Protein AF-F3LCQ6-F1 (afdb_monomer_lite)

Structure (mmCIF, N/CA/C/O backbone):
data_AF-F3LCQ6-F1
#
_entry.id   AF-F3LCQ6-F1
#
loop_
_atom_site.group_PDB
_atom_site.id
_atom_site.type_symbol
_atom_site.label_atom_id
_atom_site.label_alt_id
_atom_site.label_comp_id
_atom_site.label_asym_id
_atom_site.label_entity_id
_atom_site.label_seq_id
_atom_site.pdbx_PDB_ins_code
_atom_site.Cartn_x
_atom_site.Cartn_y
_atom_site.Cartn_z
_atom_site.occupancy
_atom_site.B_iso_or_equiv
_atom_site.auth_seq_id
_atom_site.auth_comp_id
_atom_site.auth_asym_id
_atom_site.auth_atom_id
_atom_site.pdbx_PDB_model_num
ATOM 1 N N . MET A 1 1 ? 3.588 -10.828 -12.138 1.00 71.19 1 MET A N 1
ATOM 2 C CA . MET A 1 1 ? 3.521 -10.124 -10.837 1.00 71.19 1 MET A CA 1
ATOM 3 C C . MET A 1 1 ? 2.702 -8.836 -10.919 1.00 71.19 1 MET A C 1
ATOM 5 O O . MET A 1 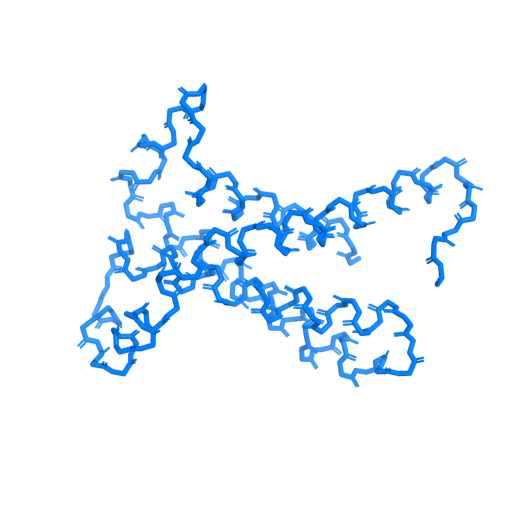1 ? 1.696 -8.757 -10.231 1.00 71.19 1 MET A O 1
ATOM 9 N N . GLY A 1 2 ? 3.062 -7.873 -11.780 1.00 78.75 2 GLY A N 1
ATOM 10 C CA . GLY A 1 2 ? 2.432 -6.541 -11.809 1.00 78.75 2 GLY A CA 1
ATOM 11 C C . GLY A 1 2 ? 0.904 -6.514 -11.954 1.00 78.75 2 GLY A C 1
ATOM 12 O O . GLY A 1 2 ? 0.264 -5.731 -11.264 1.00 78.75 2 GLY A O 1
ATOM 13 N N . ILE A 1 3 ? 0.308 -7.400 -12.766 1.00 84.75 3 ILE A N 1
ATOM 14 C CA . ILE A 1 3 ? -1.159 -7.472 -12.944 1.00 84.75 3 ILE A CA 1
ATOM 15 C C . ILE A 1 3 ? -1.863 -7.772 -11.618 1.00 84.75 3 ILE A C 1
ATOM 17 O O . ILE A 1 3 ? -2.793 -7.070 -11.243 1.00 84.75 3 ILE A O 1
ATOM 21 N N . VAL A 1 4 ? -1.394 -8.787 -10.888 1.00 86.81 4 VAL A N 1
ATOM 22 C CA . VAL A 1 4 ? -1.999 -9.203 -9.613 1.00 86.81 4 VAL A CA 1
ATOM 23 C C . VAL A 1 4 ? -1.942 -8.059 -8.604 1.00 86.81 4 VAL A C 1
ATOM 25 O O . VAL A 1 4 ? -2.955 -7.719 -8.003 1.00 86.81 4 VAL A O 1
ATOM 28 N N . VAL A 1 5 ? -0.779 -7.416 -8.468 1.00 86.12 5 VAL A N 1
ATOM 29 C CA . VAL A 1 5 ? -0.601 -6.289 -7.542 1.00 86.12 5 VAL A CA 1
ATOM 30 C C . VAL A 1 5 ? -1.479 -5.102 -7.958 1.00 86.12 5 VAL A C 1
ATOM 32 O O . VAL A 1 5 ? -2.143 -4.515 -7.110 1.00 86.12 5 VAL A O 1
ATOM 35 N N . SER A 1 6 ? -1.562 -4.796 -9.256 1.00 87.69 6 SER A N 1
ATOM 36 C CA . SER A 1 6 ? -2.413 -3.728 -9.796 1.00 87.69 6 SER A CA 1
ATOM 37 C C . SER A 1 6 ? -3.900 -3.971 -9.508 1.00 87.69 6 SER A C 1
ATOM 39 O O . SER A 1 6 ? -4.585 -3.065 -9.039 1.00 87.69 6 SER A O 1
ATOM 41 N N . VAL A 1 7 ? -4.392 -5.203 -9.677 1.00 88.25 7 VAL A N 1
ATOM 42 C CA . VAL A 1 7 ? -5.779 -5.568 -9.336 1.00 88.25 7 VAL A CA 1
ATOM 43 C C . VAL A 1 7 ? -6.039 -5.432 -7.834 1.00 88.25 7 VAL A C 1
ATOM 45 O O . VAL A 1 7 ? -7.069 -4.891 -7.440 1.00 88.25 7 VAL A O 1
ATOM 48 N N . ILE A 1 8 ? -5.109 -5.865 -6.977 1.00 88.88 8 ILE A N 1
ATOM 49 C CA . ILE A 1 8 ? -5.262 -5.728 -5.519 1.00 88.88 8 ILE A CA 1
ATOM 50 C C . ILE A 1 8 ? -5.253 -4.246 -5.104 1.00 88.88 8 ILE A C 1
ATOM 52 O O . ILE A 1 8 ? -6.072 -3.841 -4.279 1.00 88.88 8 ILE A O 1
ATOM 56 N N . MET A 1 9 ? -4.380 -3.420 -5.695 1.00 88.62 9 MET A N 1
ATOM 57 C CA . MET A 1 9 ? -4.385 -1.968 -5.470 1.00 88.62 9 MET A CA 1
ATOM 58 C C . MET A 1 9 ? -5.717 -1.343 -5.893 1.00 88.62 9 MET A C 1
ATOM 60 O O . MET A 1 9 ? -6.276 -0.551 -5.138 1.00 88.62 9 MET A O 1
ATOM 64 N N . LEU A 1 10 ? -6.254 -1.730 -7.056 1.00 88.62 10 LEU A N 1
ATOM 65 C CA . LEU A 1 10 ? -7.554 -1.261 -7.538 1.00 88.62 10 LEU A CA 1
ATOM 66 C C . LEU A 1 10 ? -8.675 -1.607 -6.554 1.00 88.62 10 LEU A C 1
ATOM 68 O O . LEU A 1 10 ? -9.470 -0.737 -6.214 1.00 88.62 10 LEU A O 1
ATOM 72 N N . LEU A 1 11 ? -8.715 -2.847 -6.053 1.00 85.88 11 LEU A N 1
ATOM 73 C CA . LEU A 1 11 ? -9.700 -3.272 -5.054 1.00 85.88 11 LEU A CA 1
ATOM 74 C C . LEU A 1 11 ? -9.607 -2.436 -3.773 1.00 85.88 11 LEU A C 1
ATOM 76 O O . LEU A 1 11 ? -10.635 -2.011 -3.247 1.00 85.88 11 LEU A O 1
ATOM 80 N N . GLY A 1 12 ? -8.390 -2.155 -3.300 1.00 84.94 12 GLY A N 1
ATOM 81 C CA . GLY A 1 12 ? -8.167 -1.280 -2.151 1.00 84.94 12 GLY A CA 1
ATOM 82 C C . GLY A 1 12 ? -8.633 0.153 -2.386 1.00 84.94 12 GLY A C 1
ATOM 83 O O . GLY A 1 12 ? -9.333 0.710 -1.543 1.00 84.94 12 GLY A O 1
ATOM 84 N N . LEU A 1 13 ? -8.315 0.731 -3.550 1.00 85.81 13 LEU A N 1
ATOM 85 C CA . LEU A 1 13 ? -8.803 2.056 -3.941 1.00 85.81 13 LEU A CA 1
ATOM 86 C C . LEU A 1 13 ? -10.325 2.080 -3.973 1.00 85.81 13 LEU A C 1
ATOM 88 O O . LEU A 1 13 ? -10.918 2.929 -3.325 1.00 85.81 13 LEU A O 1
ATOM 92 N N . CYS A 1 14 ? -10.974 1.126 -4.639 1.00 82.88 14 CYS A N 1
ATOM 93 C CA . CYS A 1 14 ? -12.434 1.067 -4.697 1.00 82.88 14 CYS A CA 1
ATOM 94 C C . CYS A 1 14 ? -13.092 1.008 -3.309 1.00 82.88 14 CYS A C 1
ATOM 96 O O . CYS A 1 14 ? -14.208 1.498 -3.155 1.00 82.88 14 CYS A O 1
ATOM 98 N N . PHE A 1 15 ? -12.418 0.432 -2.310 1.00 78.69 15 PHE A N 1
ATOM 99 C CA . PHE A 1 15 ? -12.933 0.328 -0.945 1.00 78.69 15 PHE A CA 1
ATOM 100 C C . PHE A 1 15 ? -12.682 1.584 -0.096 1.00 78.69 15 PHE A C 1
ATOM 102 O O . PHE A 1 15 ? -13.543 1.961 0.696 1.00 78.69 15 PHE A O 1
ATOM 109 N N . LEU A 1 16 ? -11.521 2.238 -0.241 1.00 76.62 16 LEU A N 1
A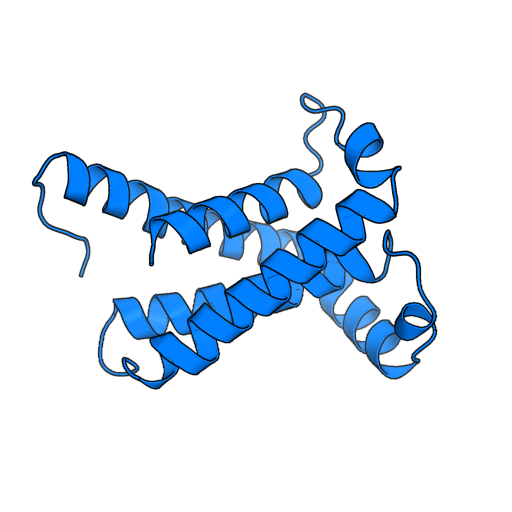TOM 110 C CA . LEU A 1 16 ? -11.197 3.468 0.500 1.00 76.62 16 LEU A CA 1
ATOM 111 C C . LEU A 1 16 ? -11.767 4.737 -0.146 1.00 76.62 16 LEU A C 1
ATOM 113 O 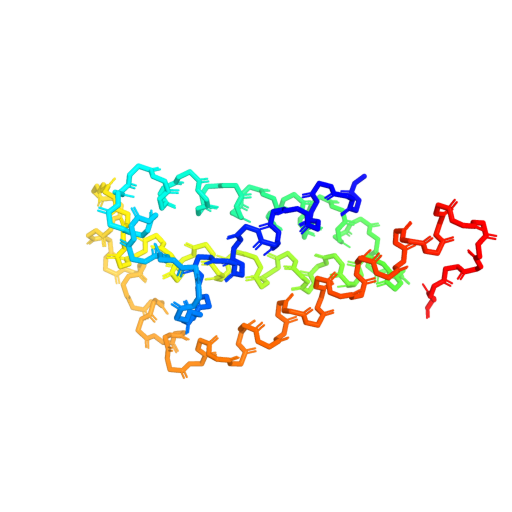O . LEU A 1 16 ? -11.937 5.746 0.538 1.00 76.62 16 LEU A O 1
ATOM 117 N N . MET A 1 17 ? -11.984 4.742 -1.461 1.00 75.56 17 MET A N 1
ATOM 118 C CA . MET A 1 17 ? -12.339 5.951 -2.193 1.00 75.56 17 MET A CA 1
ATOM 119 C C . MET A 1 17 ? -13.829 6.262 -1.971 1.00 75.56 17 MET A C 1
ATOM 121 O O . MET A 1 17 ? -14.683 5.427 -2.276 1.00 75.56 17 MET A O 1
ATOM 125 N N . PRO A 1 18 ? -14.180 7.460 -1.466 1.00 59.88 18 PRO A N 1
ATOM 126 C CA . PRO A 1 18 ? -15.564 7.858 -1.231 1.00 59.88 18 PRO A CA 1
ATOM 127 C C . PRO A 1 18 ? -16.226 8.270 -2.555 1.00 59.88 18 PRO A C 1
ATOM 129 O O . PRO A 1 18 ? -16.600 9.423 -2.748 1.00 59.88 18 PRO A O 1
ATOM 132 N N . ILE A 1 19 ? -16.314 7.348 -3.515 1.00 57.50 19 ILE A N 1
ATOM 133 C CA . ILE A 1 19 ? -16.940 7.604 -4.813 1.00 57.50 19 ILE A CA 1
ATOM 134 C C . ILE A 1 19 ? -18.459 7.459 -4.638 1.00 57.50 19 ILE A C 1
ATOM 136 O O . ILE A 1 19 ? -18.915 6.367 -4.316 1.00 57.50 19 ILE A O 1
ATOM 140 N N . PRO A 1 20 ? -19.273 8.500 -4.887 1.00 50.28 20 PRO A N 1
ATOM 141 C CA . PRO A 1 20 ? -20.732 8.402 -4.789 1.00 50.28 20 PRO A CA 1
ATOM 142 C C . PRO A 1 20 ? -21.375 7.549 -5.904 1.00 50.28 20 PRO A C 1
ATOM 144 O O . PRO A 1 20 ? -22.522 7.138 -5.764 1.00 50.28 20 PRO A O 1
ATOM 147 N N . LEU A 1 21 ? -20.658 7.276 -7.004 1.00 46.78 21 LEU A N 1
ATOM 148 C CA . LEU A 1 21 ? -21.143 6.491 -8.154 1.00 46.78 21 LEU A CA 1
ATOM 149 C C . LEU A 1 21 ? -21.122 4.972 -7.952 1.00 46.78 21 LEU A C 1
ATOM 151 O O . LEU A 1 21 ? -21.913 4.259 -8.564 1.00 46.78 21 LEU A O 1
ATOM 155 N N . ILE A 1 22 ? -20.219 4.467 -7.121 1.00 50.25 22 ILE A N 1
ATOM 156 C CA . ILE A 1 22 ? -20.200 3.062 -6.730 1.00 50.25 22 ILE A CA 1
ATOM 157 C C . ILE A 1 22 ? -20.752 3.091 -5.325 1.00 50.25 22 ILE A C 1
ATOM 159 O O . ILE A 1 22 ? -20.208 3.790 -4.480 1.00 50.25 22 ILE A O 1
ATOM 163 N N . ASN A 1 23 ? -21.850 2.392 -5.066 1.00 47.00 23 ASN A N 1
ATOM 164 C CA . ASN A 1 23 ? -22.453 2.314 -3.741 1.00 47.00 23 ASN A CA 1
ATOM 165 C C . ASN A 1 23 ? -21.521 1.500 -2.812 1.00 47.00 23 ASN A C 1
ATOM 167 O O . ASN A 1 23 ? -21.857 0.412 -2.360 1.00 47.00 23 ASN A O 1
ATOM 171 N N . ALA A 1 24 ? -20.300 1.987 -2.579 1.00 48.44 24 ALA A N 1
ATOM 172 C CA . ALA A 1 24 ? -19.226 1.347 -1.837 1.00 48.44 24 ALA A CA 1
ATOM 173 C C . ALA A 1 24 ? -19.612 1.184 -0.368 1.00 48.44 24 ALA A C 1
ATOM 175 O O . ALA A 1 24 ? -19.099 0.295 0.290 1.00 48.44 24 ALA A O 1
ATOM 176 N N . ARG A 1 25 ? -20.618 1.929 0.118 1.00 46.44 25 ARG A N 1
ATOM 177 C CA . ARG A 1 25 ? -21.315 1.645 1.383 1.00 46.44 25 ARG A CA 1
ATOM 178 C C . ARG A 1 25 ? -21.949 0.252 1.437 1.00 46.44 25 ARG A C 1
ATOM 180 O O . ARG A 1 25 ? -22.053 -0.305 2.520 1.00 46.44 25 ARG A O 1
ATOM 187 N N . LEU A 1 26 ? -22.348 -0.323 0.304 1.00 45.84 26 LEU A N 1
ATOM 188 C CA . LEU A 1 26 ? -22.944 -1.660 0.223 1.00 45.84 26 LEU A CA 1
ATOM 189 C C . LEU A 1 26 ? -21.874 -2.767 0.263 1.00 45.84 26 LEU A C 1
ATOM 191 O O . LEU A 1 26 ? -22.122 -3.830 0.821 1.00 45.84 26 LEU A O 1
ATOM 195 N N . LEU A 1 27 ? -20.665 -2.493 -0.250 1.00 50.41 27 LEU A N 1
ATOM 196 C CA . LEU A 1 27 ? -19.503 -3.389 -0.146 1.00 50.41 27 LEU A CA 1
ATOM 197 C C . LEU A 1 27 ? -18.739 -3.225 1.179 1.00 50.41 27 LEU A C 1
ATOM 199 O O . LEU A 1 27 ? -18.250 -4.212 1.715 1.00 50.41 27 LEU A O 1
ATOM 203 N N . ALA A 1 28 ? -18.658 -2.006 1.714 1.00 51.25 28 ALA A N 1
ATOM 204 C CA . ALA A 1 28 ? -18.065 -1.677 3.010 1.00 51.25 28 ALA A CA 1
ATOM 205 C C . ALA A 1 28 ? -18.993 -2.002 4.188 1.00 51.25 28 ALA A C 1
ATOM 207 O O . ALA A 1 28 ? -18.527 -2.166 5.310 1.00 51.25 28 ALA A O 1
ATOM 208 N N . GLY A 1 29 ? -20.300 -2.135 3.941 1.00 51.62 29 GLY A N 1
ATOM 209 C CA . GLY A 1 29 ? -21.281 -2.532 4.952 1.00 51.62 29 GLY A CA 1
ATOM 210 C C . GLY A 1 29 ? -21.215 -4.012 5.335 1.00 51.62 29 GLY A C 1
ATOM 211 O O . GLY A 1 29 ? -21.734 -4.387 6.384 1.00 51.62 29 GLY A O 1
ATOM 212 N N . ALA A 1 30 ? -20.570 -4.855 4.521 1.00 62.81 30 ALA A N 1
ATOM 213 C CA . ALA A 1 30 ? -20.363 -6.262 4.835 1.00 62.81 30 ALA A CA 1
ATOM 214 C C . ALA A 1 30 ? -18.960 -6.470 5.448 1.00 62.81 30 ALA A C 1
ATOM 216 O O . ALA A 1 30 ? -17.952 -6.316 4.758 1.00 62.81 30 ALA A O 1
ATOM 217 N N . PRO A 1 31 ? -18.848 -6.884 6.722 1.00 65.25 31 PRO A N 1
ATOM 218 C CA . PRO A 1 31 ? -17.544 -7.068 7.368 1.00 65.25 31 PRO A CA 1
ATOM 219 C C . PRO A 1 31 ? -16.693 -8.174 6.719 1.00 65.25 31 PRO A C 1
ATOM 221 O O . PRO A 1 31 ? -15.466 -8.178 6.815 1.00 65.25 31 PRO A O 1
ATOM 224 N N . SER A 1 32 ? -17.334 -9.110 6.010 1.00 74.94 32 SER A N 1
ATOM 225 C CA . SER A 1 32 ? -16.654 -10.203 5.312 1.00 74.94 32 SER A CA 1
ATOM 226 C C . SER A 1 32 ? -15.840 -9.719 4.104 1.00 74.94 32 SER A C 1
ATOM 228 O O . SER A 1 32 ? -14.689 -10.123 3.948 1.00 74.94 32 SER A O 1
ATOM 230 N N . SER A 1 33 ? -16.376 -8.807 3.286 1.00 77.44 33 SER A N 1
ATOM 231 C CA . SER A 1 33 ? -15.651 -8.233 2.140 1.00 77.44 33 SER A CA 1
ATOM 232 C C . SER A 1 33 ? -14.500 -7.343 2.592 1.00 77.44 33 SER A C 1
ATOM 234 O O . SER A 1 33 ? -13.417 -7.434 2.019 1.00 77.44 33 SER A O 1
ATOM 236 N N . ALA A 1 34 ? -14.696 -6.544 3.647 1.00 77.94 34 ALA A N 1
ATOM 237 C CA . ALA A 1 34 ? -13.634 -5.723 4.227 1.00 77.94 34 ALA A CA 1
ATOM 238 C C . ALA A 1 34 ? -12.440 -6.581 4.678 1.00 77.94 34 ALA A C 1
ATOM 240 O O . ALA A 1 34 ? -11.309 -6.287 4.297 1.00 77.94 34 ALA A O 1
ATOM 241 N N . ASN A 1 35 ? -12.699 -7.686 5.389 1.00 82.25 35 ASN A N 1
ATOM 242 C CA . ASN A 1 35 ? -11.672 -8.637 5.826 1.00 82.25 35 ASN A CA 1
ATOM 243 C C . ASN A 1 35 ? -10.919 -9.287 4.652 1.00 82.25 35 ASN A C 1
ATOM 245 O O . ASN A 1 35 ? -9.698 -9.446 4.708 1.00 82.25 35 ASN A O 1
ATOM 249 N N . ILE A 1 36 ? -11.632 -9.669 3.586 1.00 85.94 36 ILE A N 1
ATOM 250 C CA . ILE A 1 36 ? -11.022 -10.285 2.397 1.00 85.94 36 ILE A CA 1
ATOM 251 C C . ILE A 1 36 ? -10.127 -9.273 1.679 1.00 85.94 36 ILE A C 1
ATOM 253 O O . ILE A 1 36 ? -8.973 -9.577 1.382 1.00 85.94 36 ILE A O 1
ATOM 257 N N . VAL A 1 37 ? -10.627 -8.060 1.429 1.00 86.19 37 VAL A N 1
ATOM 258 C CA . VAL A 1 37 ? -9.873 -7.012 0.726 1.00 86.19 37 VAL A CA 1
ATOM 259 C C . VAL A 1 37 ? -8.664 -6.573 1.547 1.00 86.19 37 VAL A C 1
ATOM 261 O O . VAL A 1 37 ? -7.565 -6.485 1.000 1.00 86.19 37 VAL A O 1
ATOM 264 N N . SER A 1 38 ? -8.819 -6.370 2.859 1.00 86.56 38 SER A N 1
ATOM 265 C CA . SER A 1 38 ? -7.687 -6.052 3.733 1.00 86.56 38 SER A CA 1
ATOM 266 C C . SER A 1 38 ? -6.667 -7.188 3.774 1.00 86.56 38 SER A C 1
ATOM 268 O O . SER A 1 38 ? -5.468 -6.930 3.728 1.00 86.56 38 SER A O 1
ATOM 270 N N . GLY A 1 39 ? -7.116 -8.446 3.806 1.00 87.62 39 GLY A N 1
ATOM 271 C CA . GLY A 1 39 ? -6.236 -9.614 3.758 1.00 87.62 39 GLY A CA 1
ATOM 272 C C . GLY A 1 39 ? -5.447 -9.694 2.451 1.00 87.62 39 GLY A C 1
ATOM 273 O O . GLY A 1 39 ? -4.234 -9.890 2.479 1.00 87.62 39 GLY A O 1
ATOM 274 N N . LEU A 1 40 ? -6.105 -9.470 1.310 1.00 90.88 40 LEU A N 1
ATOM 275 C CA . LEU A 1 40 ? -5.458 -9.437 -0.005 1.00 90.88 40 LEU A CA 1
ATOM 276 C C . LEU A 1 40 ? -4.450 -8.292 -0.122 1.00 90.88 40 LEU A C 1
ATOM 278 O O . LEU A 1 40 ? -3.350 -8.509 -0.623 1.00 90.88 40 LEU A O 1
ATOM 282 N N . LEU A 1 41 ? -4.789 -7.094 0.359 1.00 90.12 41 LEU A N 1
ATOM 283 C CA . LEU A 1 41 ? -3.872 -5.951 0.387 1.00 90.12 41 LEU A CA 1
ATOM 284 C C . LEU A 1 41 ? -2.665 -6.204 1.285 1.00 90.12 41 LEU A C 1
ATOM 286 O O . LEU A 1 41 ? -1.550 -5.856 0.908 1.00 90.12 41 LEU A O 1
ATOM 290 N N . LEU A 1 42 ? -2.867 -6.825 2.447 1.00 91.12 42 LEU A N 1
ATOM 291 C CA . LEU A 1 42 ? -1.793 -7.118 3.390 1.00 91.12 42 LEU A CA 1
ATOM 292 C C . LEU A 1 42 ? -0.854 -8.185 2.822 1.00 91.12 42 LEU A C 1
ATOM 294 O O . LEU A 1 42 ? 0.351 -7.959 2.741 1.00 91.12 42 LEU A O 1
ATOM 298 N N . LEU A 1 43 ? -1.395 -9.319 2.370 1.00 90.81 43 LEU A N 1
ATOM 299 C CA . LEU A 1 43 ? -0.600 -10.394 1.771 1.00 90.81 43 LEU A CA 1
ATOM 300 C C . LEU A 1 43 ? 0.076 -9.934 0.477 1.00 90.81 43 LEU A C 1
ATOM 302 O O . LEU A 1 43 ? 1.267 -10.169 0.286 1.00 90.81 43 LEU A O 1
ATOM 306 N N . GLY A 1 44 ? -0.660 -9.229 -0.383 1.00 88.19 44 GLY A N 1
ATOM 307 C CA . GLY A 1 44 ? -0.142 -8.658 -1.621 1.00 88.19 44 GLY A CA 1
ATOM 308 C C . GLY A 1 44 ? 0.937 -7.608 -1.367 1.00 88.19 44 GLY A C 1
ATOM 309 O O . GLY A 1 44 ? 1.967 -7.633 -2.029 1.00 88.19 44 GLY A O 1
ATOM 310 N N . GLY A 1 45 ? 0.750 -6.732 -0.380 1.00 88.25 45 GLY A N 1
ATOM 311 C CA . GLY A 1 45 ? 1.711 -5.695 -0.005 1.00 88.25 45 GLY A CA 1
ATOM 312 C C . GLY A 1 45 ? 2.983 -6.253 0.634 1.00 88.25 45 GLY A C 1
ATOM 313 O O . GLY A 1 45 ? 4.083 -5.806 0.300 1.00 88.25 45 GLY A O 1
ATOM 314 N N . LEU A 1 46 ? 2.864 -7.275 1.488 1.00 89.31 46 LEU A N 1
ATOM 315 C CA . LEU A 1 46 ? 4.017 -7.989 2.046 1.00 89.31 46 LEU A CA 1
ATOM 316 C C . LEU A 1 46 ? 4.770 -8.765 0.969 1.00 89.31 46 LEU A C 1
ATOM 318 O O . LEU A 1 46 ? 5.991 -8.678 0.907 1.00 89.31 46 LEU A O 1
ATOM 322 N N . TRP A 1 47 ? 4.070 -9.468 0.079 1.00 89.00 47 TRP A N 1
ATOM 323 C CA . TRP A 1 47 ? 4.710 -10.136 -1.054 1.00 89.00 47 TRP A CA 1
ATOM 324 C C . TRP A 1 47 ? 5.423 -9.126 -1.963 1.00 89.00 47 TRP A C 1
ATOM 326 O O . TRP A 1 47 ? 6.579 -9.313 -2.338 1.00 89.00 47 TRP A O 1
ATOM 336 N N . ASN A 1 48 ? 4.773 -8.007 -2.279 1.00 87.44 48 ASN A N 1
ATOM 337 C CA . ASN A 1 48 ? 5.335 -6.999 -3.173 1.00 87.44 48 ASN A CA 1
ATOM 338 C C . ASN A 1 48 ? 6.557 -6.292 -2.565 1.00 87.44 48 ASN A C 1
ATOM 340 O O . ASN A 1 48 ? 7.552 -6.087 -3.256 1.00 87.44 48 ASN A O 1
ATOM 344 N N . SER A 1 49 ? 6.524 -5.971 -1.269 1.00 85.12 49 SER A N 1
ATOM 345 C CA . SER A 1 49 ? 7.631 -5.271 -0.604 1.00 85.12 49 SER A CA 1
ATOM 346 C C . SER A 1 49 ? 8.738 -6.206 -0.109 1.00 85.12 49 SER A C 1
ATOM 348 O O . SER A 1 49 ? 9.904 -5.995 -0.443 1.00 85.12 49 SER A O 1
ATOM 350 N N . VAL A 1 50 ? 8.391 -7.246 0.656 1.00 85.19 50 VAL A N 1
ATOM 351 C CA . VAL A 1 50 ? 9.349 -8.122 1.351 1.00 85.19 50 VAL A CA 1
ATOM 352 C C . VAL A 1 50 ? 9.953 -9.160 0.423 1.00 85.19 50 VAL A C 1
ATOM 354 O O . VAL A 1 50 ? 11.141 -9.452 0.525 1.00 85.19 50 VAL A O 1
ATOM 357 N N . TRP A 1 51 ? 9.159 -9.718 -0.490 1.00 81.38 51 TRP A N 1
ATOM 358 C CA . TRP A 1 51 ? 9.677 -10.711 -1.424 1.00 81.38 51 TRP A CA 1
ATOM 359 C C . TRP A 1 51 ? 10.311 -10.041 -2.641 1.00 81.38 51 TRP A C 1
ATOM 361 O O . TRP A 1 51 ? 11.497 -10.221 -2.893 1.00 81.38 51 TRP A O 1
ATOM 371 N N . PHE A 1 52 ? 9.556 -9.230 -3.386 1.00 81.06 52 PHE A N 1
ATOM 372 C CA . PHE A 1 52 ? 10.059 -8.679 -4.649 1.00 81.06 52 PHE A CA 1
ATOM 373 C C . PHE A 1 52 ? 10.893 -7.402 -4.486 1.00 81.06 52 PHE A C 1
ATOM 375 O O . PHE A 1 52 ? 11.977 -7.303 -5.065 1.00 81.06 52 PHE A O 1
ATOM 382 N N . GLY A 1 53 ? 10.407 -6.427 -3.710 1.00 79.88 53 GLY A N 1
ATOM 383 C CA . GLY A 1 53 ? 11.066 -5.130 -3.539 1.00 79.88 53 GLY A CA 1
ATOM 384 C C . GLY A 1 53 ? 12.450 -5.247 -2.902 1.00 79.88 53 GLY A C 1
ATOM 385 O O . GLY A 1 53 ? 13.420 -4.710 -3.429 1.00 79.88 53 GLY A O 1
ATOM 386 N N . LEU A 1 54 ? 12.558 -6.026 -1.825 1.00 82.56 54 LEU A N 1
ATOM 387 C CA . LEU A 1 54 ? 13.815 -6.298 -1.116 1.00 82.56 54 LEU A CA 1
ATOM 388 C C . LEU A 1 54 ? 14.849 -7.061 -1.961 1.00 82.56 54 LEU A C 1
ATOM 390 O O . LEU A 1 54 ? 16.046 -6.851 -1.790 1.00 82.56 54 LEU A O 1
ATOM 394 N N . GLN A 1 55 ? 14.410 -7.901 -2.902 1.00 85.00 55 GLN A N 1
ATOM 395 C CA . GLN A 1 55 ? 15.313 -8.592 -3.832 1.00 85.00 55 GLN A CA 1
ATOM 396 C C . GLN A 1 55 ? 15.810 -7.685 -4.969 1.00 85.00 55 GLN A C 1
ATOM 398 O O . GLN A 1 55 ? 16.850 -7.964 -5.557 1.00 85.00 55 GLN A O 1
ATOM 403 N N . ASN A 1 56 ? 15.098 -6.594 -5.274 1.00 83.44 56 ASN A N 1
ATOM 404 C CA . ASN A 1 56 ? 15.365 -5.728 -6.427 1.00 83.44 56 ASN A CA 1
ATOM 405 C C . ASN A 1 56 ? 15.586 -4.256 -6.034 1.00 83.44 56 ASN A C 1
ATOM 407 O O . ASN A 1 56 ? 15.242 -3.358 -6.797 1.00 83.44 56 ASN A O 1
ATOM 411 N N . ILE A 1 57 ? 16.169 -3.981 -4.862 1.00 80.19 57 ILE A N 1
ATOM 412 C CA . ILE A 1 57 ? 16.324 -2.614 -4.312 1.00 80.19 57 ILE A CA 1
ATOM 413 C C . ILE A 1 57 ? 17.089 -1.671 -5.256 1.00 80.19 57 ILE A C 1
ATOM 415 O O . ILE A 1 57 ? 16.848 -0.467 -5.261 1.00 80.19 57 ILE A O 1
ATOM 419 N N . THR A 1 58 ? 18.005 -2.199 -6.065 1.00 82.38 58 THR A N 1
ATOM 420 C CA . THR A 1 58 ? 18.797 -1.414 -7.023 1.00 82.38 58 THR A CA 1
ATOM 421 C C . THR A 1 58 ? 18.058 -1.118 -8.329 1.00 82.38 58 THR A C 1
ATOM 423 O O . THR A 1 58 ? 18.521 -0.293 -9.113 1.00 82.38 58 THR A O 1
ATOM 426 N N . ALA A 1 59 ? 16.916 -1.764 -8.572 1.00 83.56 59 ALA A N 1
ATOM 427 C CA . ALA A 1 59 ? 16.093 -1.550 -9.752 1.00 83.56 59 ALA A CA 1
ATOM 428 C C . ALA A 1 59 ? 14.926 -0.608 -9.433 1.00 83.56 59 ALA A C 1
ATOM 430 O O . ALA A 1 59 ? 14.269 -0.737 -8.397 1.00 83.56 59 ALA A O 1
ATOM 431 N N . PHE A 1 60 ? 14.595 0.278 -10.376 1.00 84.56 60 PHE A N 1
ATOM 432 C CA . PHE A 1 60 ? 13.441 1.179 -10.273 1.00 84.56 60 PHE A CA 1
ATOM 433 C C . PHE A 1 60 ? 12.150 0.438 -9.891 1.00 84.56 60 PHE A C 1
ATOM 435 O O . PHE A 1 60 ? 11.432 0.832 -8.974 1.00 84.56 60 PHE A O 1
ATOM 442 N N . TRP A 1 61 ? 11.905 -0.707 -10.529 1.00 81.19 61 TRP A N 1
ATOM 443 C CA . TRP A 1 61 ? 10.735 -1.546 -10.274 1.00 81.19 61 TRP A CA 1
ATOM 444 C C . TRP A 1 61 ? 10.730 -2.208 -8.893 1.00 81.19 61 TRP A C 1
ATOM 446 O O . TRP A 1 61 ? 9.654 -2.433 -8.340 1.00 81.19 61 TRP A O 1
ATOM 456 N N . GLY A 1 62 ? 11.897 -2.489 -8.308 1.00 82.00 62 GLY A N 1
ATOM 457 C CA . GLY A 1 62 ? 11.973 -2.998 -6.940 1.00 82.00 62 GLY A CA 1
ATOM 458 C C . GLY A 1 62 ? 11.705 -1.910 -5.906 1.00 82.00 62 GLY A C 1
ATOM 459 O O . GLY A 1 62 ? 10.940 -2.145 -4.971 1.00 82.00 62 GLY A O 1
ATOM 460 N N . LEU A 1 63 ? 12.212 -0.690 -6.118 1.00 84.44 63 LEU A N 1
ATOM 461 C CA . LEU A 1 63 ? 11.850 0.472 -5.294 1.00 84.44 63 LEU A CA 1
ATOM 462 C C . LEU A 1 63 ? 10.352 0.780 -5.393 1.00 84.44 63 LEU A C 1
ATOM 464 O O . LEU A 1 63 ? 9.688 0.950 -4.371 1.00 84.44 63 LEU A O 1
ATOM 468 N N . ALA A 1 64 ? 9.790 0.772 -6.605 1.00 85.94 64 ALA A N 1
ATOM 469 C CA . ALA A 1 64 ? 8.359 0.964 -6.819 1.00 85.94 64 ALA A CA 1
ATOM 470 C C . ALA A 1 64 ? 7.524 -0.128 -6.131 1.00 85.94 64 ALA A C 1
ATOM 472 O O . ALA A 1 64 ? 6.478 0.168 -5.553 1.00 85.94 64 ALA A O 1
ATOM 473 N N . ALA A 1 65 ? 7.971 -1.387 -6.156 1.00 85.94 65 ALA A N 1
ATOM 474 C CA . ALA A 1 65 ? 7.314 -2.493 -5.460 1.00 85.94 65 ALA A CA 1
ATOM 475 C C . ALA A 1 65 ? 7.395 -2.369 -3.931 1.00 85.94 65 ALA A C 1
ATOM 477 O O . ALA A 1 65 ? 6.413 -2.624 -3.235 1.00 85.94 65 ALA A O 1
ATOM 478 N N . LEU A 1 66 ? 8.530 -1.908 -3.404 1.00 86.50 66 LEU A N 1
ATOM 479 C CA . LEU A 1 66 ? 8.706 -1.668 -1.975 1.00 86.50 66 LEU A CA 1
ATOM 480 C C . LEU A 1 66 ? 7.786 -0.546 -1.490 1.00 86.50 66 LEU A C 1
ATOM 482 O O . LEU A 1 66 ? 7.005 -0.747 -0.561 1.00 86.50 66 LEU A O 1
ATOM 486 N N . VAL A 1 67 ? 7.810 0.597 -2.175 1.00 88.19 67 VAL A N 1
ATOM 487 C CA . VAL A 1 67 ? 6.987 1.769 -1.850 1.00 88.19 67 VAL A CA 1
ATOM 488 C C . VAL A 1 67 ? 5.495 1.444 -1.969 1.00 88.19 67 VAL A C 1
ATOM 490 O O . VAL A 1 67 ? 4.736 1.656 -1.023 1.00 88.19 67 VAL A O 1
ATOM 493 N N . SER A 1 68 ? 5.063 0.858 -3.090 1.00 89.00 68 SER A N 1
ATOM 494 C CA . SER A 1 68 ? 3.656 0.478 -3.277 1.00 89.00 68 SER A CA 1
ATOM 495 C C . SER A 1 68 ? 3.201 -0.618 -2.312 1.00 89.00 68 SER A C 1
ATOM 497 O O . SER A 1 68 ? 2.079 -0.556 -1.816 1.00 89.00 68 SER A O 1
ATOM 499 N N . GLY A 1 69 ? 4.062 -1.584 -1.976 1.00 87.62 69 GLY A N 1
ATOM 500 C CA . GLY A 1 69 ? 3.750 -2.625 -0.997 1.00 87.62 69 GLY A CA 1
ATOM 501 C C . GLY A 1 69 ? 3.518 -2.069 0.409 1.00 87.62 69 GLY A C 1
ATOM 502 O O . GLY A 1 69 ? 2.559 -2.469 1.067 1.00 87.62 69 GLY A O 1
ATOM 503 N N . VAL A 1 70 ? 4.316 -1.087 0.843 1.00 89.50 70 VAL A N 1
ATOM 504 C CA . VAL A 1 70 ? 4.092 -0.381 2.119 1.00 89.50 70 VAL A CA 1
ATOM 505 C C . VAL A 1 70 ? 2.743 0.337 2.109 1.00 89.50 70 VAL A C 1
ATOM 507 O O . VAL A 1 70 ? 1.963 0.197 3.052 1.00 89.50 70 VAL A O 1
ATOM 510 N N . PHE A 1 71 ? 2.419 1.045 1.024 1.00 89.25 71 PHE A N 1
ATOM 511 C CA . PHE A 1 71 ? 1.122 1.711 0.893 1.00 89.25 71 PHE A CA 1
ATOM 512 C C . PHE A 1 71 ? -0.053 0.723 0.908 1.00 89.25 71 PHE A C 1
ATOM 514 O O . PHE A 1 71 ? -1.073 1.006 1.532 1.00 89.25 71 PHE A O 1
ATOM 521 N N . MET A 1 72 ? 0.088 -0.453 0.289 1.00 89.00 72 MET A N 1
ATOM 522 C CA . MET A 1 72 ? -0.936 -1.505 0.332 1.00 89.00 72 MET A CA 1
ATOM 523 C C . MET A 1 72 ? -1.170 -2.029 1.753 1.00 89.00 72 MET A C 1
ATOM 525 O O . MET A 1 72 ? -2.320 -2.207 2.151 1.00 89.00 72 MET A O 1
ATOM 529 N N . VAL A 1 73 ? -0.111 -2.222 2.546 1.00 90.25 73 VAL A N 1
ATOM 530 C CA . VAL A 1 73 ? -0.237 -2.649 3.952 1.00 90.25 73 VAL A CA 1
ATOM 531 C C . VAL A 1 73 ? -0.937 -1.577 4.795 1.00 90.25 73 VAL A C 1
ATOM 533 O O . VAL A 1 73 ? -1.817 -1.895 5.595 1.00 90.25 73 VAL A O 1
ATOM 536 N N . LEU A 1 74 ? -0.611 -0.300 4.590 1.00 87.69 74 LEU A N 1
ATOM 537 C CA . LEU A 1 74 ? -1.294 0.804 5.270 1.00 87.69 74 LEU A CA 1
ATOM 538 C C . LEU A 1 74 ? -2.772 0.901 4.866 1.00 87.69 74 LEU A C 1
ATOM 540 O O . LEU A 1 74 ? -3.636 1.076 5.725 1.00 87.69 74 LEU A O 1
ATOM 544 N N . ALA A 1 75 ? -3.083 0.719 3.581 1.00 86.31 75 ALA A N 1
ATOM 545 C CA . ALA A 1 75 ? -4.459 0.673 3.094 1.00 86.31 75 ALA A CA 1
ATOM 546 C C . ALA A 1 75 ? -5.241 -0.510 3.687 1.00 86.31 75 ALA A C 1
ATOM 548 O O . ALA A 1 75 ? -6.401 -0.347 4.060 1.00 86.31 75 ALA A O 1
ATOM 549 N N . ALA A 1 76 ? -4.606 -1.675 3.856 1.00 88.00 76 ALA A N 1
ATOM 550 C CA . ALA A 1 76 ? -5.220 -2.818 4.529 1.00 88.00 76 ALA A CA 1
ATOM 551 C C . ALA A 1 76 ? -5.645 -2.476 5.964 1.00 88.00 76 ALA A C 1
ATOM 553 O O . ALA A 1 76 ? -6.763 -2.800 6.359 1.00 88.00 76 ALA A O 1
ATOM 554 N N . LEU A 1 77 ? -4.786 -1.786 6.724 1.00 85.88 77 LEU A N 1
ATOM 555 C CA . LEU A 1 77 ? -5.094 -1.344 8.089 1.00 85.88 77 LEU A CA 1
ATOM 556 C C . LEU A 1 77 ? -6.252 -0.341 8.122 1.00 85.88 77 LEU A C 1
ATOM 558 O O . LEU A 1 77 ? -7.140 -0.457 8.967 1.00 85.88 77 LEU A O 1
ATOM 562 N N . LEU A 1 78 ? -6.271 0.608 7.183 1.00 83.69 78 LEU A N 1
ATOM 563 C CA . LEU A 1 78 ? -7.340 1.601 7.055 1.00 83.69 78 LEU A CA 1
ATOM 564 C C . LEU A 1 78 ? -8.705 0.979 6.726 1.00 83.69 78 LEU A C 1
ATOM 566 O O . LEU A 1 78 ? -9.722 1.552 7.102 1.00 83.69 78 LEU A O 1
ATOM 570 N N . ILE A 1 79 ? -8.749 -0.181 6.062 1.00 83.62 79 ILE A N 1
ATOM 571 C CA . ILE A 1 79 ? -9.997 -0.926 5.814 1.00 83.62 79 ILE A CA 1
ATOM 572 C C . ILE A 1 79 ? -10.360 -1.800 7.017 1.00 83.62 79 ILE A C 1
ATOM 574 O O . ILE A 1 79 ? -11.507 -1.791 7.467 1.00 83.62 79 ILE A O 1
ATOM 578 N N . PHE A 1 80 ? -9.389 -2.554 7.537 1.00 83.38 80 PHE A N 1
ATOM 579 C CA . PHE A 1 80 ? -9.612 -3.588 8.546 1.00 83.38 80 PHE A CA 1
ATOM 580 C C . PHE A 1 80 ? -10.070 -3.018 9.890 1.00 83.38 80 PHE A C 1
ATOM 582 O O . PHE A 1 80 ? -10.981 -3.561 10.505 1.00 83.38 80 PHE A O 1
ATOM 589 N N . VAL A 1 81 ? -9.472 -1.916 10.349 1.00 81.12 81 VAL A N 1
ATOM 590 C CA . VAL A 1 81 ? -9.780 -1.351 11.674 1.00 81.12 81 VAL A CA 1
ATOM 591 C C . VAL A 1 81 ? -11.205 -0.783 11.780 1.00 81.12 81 VAL A C 1
ATOM 593 O O . VAL A 1 81 ? -11.842 -1.040 12.797 1.00 81.12 81 VAL A O 1
ATOM 596 N N . PRO A 1 82 ? -11.746 -0.034 10.800 1.00 75.00 82 PRO A N 1
ATOM 597 C CA . PRO A 1 82 ? -13.119 0.474 10.888 1.00 75.00 82 PRO A CA 1
ATOM 598 C C . PRO A 1 82 ? -14.210 -0.509 10.433 1.00 75.00 82 PRO A C 1
ATOM 600 O O . PRO A 1 82 ? -15.330 -0.401 10.925 1.00 75.00 82 PRO A O 1
ATOM 603 N N . HIS A 1 83 ? -13.926 -1.438 9.509 1.00 73.62 83 HIS A N 1
ATOM 604 C CA . HIS A 1 83 ? -14.960 -2.282 8.875 1.00 73.62 83 HIS A CA 1
ATOM 605 C C . HIS A 1 83 ? -14.761 -3.793 9.060 1.00 73.62 83 HIS A C 1
ATOM 607 O O . HIS A 1 83 ? -15.648 -4.571 8.707 1.00 73.62 83 HIS A O 1
ATOM 613 N N . GLY A 1 84 ? -13.612 -4.236 9.569 1.00 64.19 84 GLY A N 1
ATOM 614 C CA . GLY A 1 84 ? -13.350 -5.653 9.784 1.00 64.19 84 GLY A CA 1
ATOM 615 C C . GLY A 1 84 ? -14.158 -6.225 10.949 1.00 64.19 84 GLY A C 1
ATOM 616 O O . GLY A 1 84 ? -14.509 -5.519 11.890 1.00 64.19 84 GLY A O 1
ATOM 617 N N . SER A 1 85 ? -14.436 -7.529 10.908 1.00 64.81 85 SER A N 1
ATOM 618 C CA . SER A 1 85 ? -14.980 -8.260 12.062 1.00 64.81 85 SER A CA 1
ATOM 619 C C . SER A 1 85 ? -13.929 -9.199 12.644 1.00 64.81 85 SER A C 1
ATOM 621 O O . SER A 1 85 ? -13.530 -10.158 11.975 1.00 64.81 85 SER A O 1
ATOM 623 N N . GLY A 1 86 ? -13.512 -8.971 13.892 1.00 66.44 86 GLY A N 1
ATOM 624 C CA . GLY A 1 86 ? -12.666 -9.908 14.634 1.00 66.44 86 GLY A CA 1
ATOM 625 C C . GLY A 1 86 ? -12.004 -9.319 15.882 1.00 66.44 86 GLY A C 1
ATOM 626 O O . GLY A 1 86 ? -11.820 -8.113 15.996 1.00 66.44 86 GLY A O 1
ATOM 627 N N . ARG A 1 87 ? -11.561 -10.197 16.795 1.00 64.88 87 ARG A N 1
ATOM 628 C CA . ARG A 1 87 ? -10.831 -9.827 18.030 1.00 64.88 87 ARG A CA 1
ATOM 629 C C . ARG A 1 87 ? -9.530 -9.056 17.791 1.00 64.88 87 ARG A C 1
ATOM 631 O O . ARG A 1 87 ? -9.059 -8.363 18.682 1.00 64.88 87 ARG A O 1
ATOM 638 N N . LEU A 1 88 ? -8.949 -9.164 16.595 1.00 66.75 88 LEU A N 1
ATOM 639 C CA . LEU A 1 88 ? -7.743 -8.419 16.224 1.00 66.75 88 LEU A CA 1
ATOM 640 C C . LEU A 1 88 ? -7.982 -6.898 16.164 1.00 66.75 88 LEU A C 1
ATOM 642 O O . LEU A 1 88 ? -7.024 -6.141 16.268 1.00 66.75 88 LEU A O 1
ATOM 646 N N . GLN A 1 8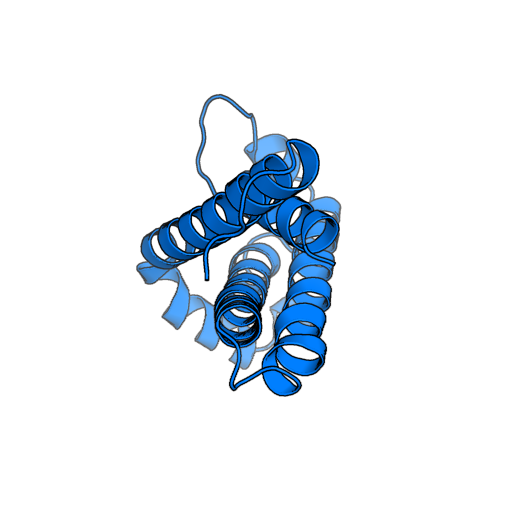9 ? -9.235 -6.444 16.048 1.00 64.19 89 GLN A N 1
ATOM 647 C CA . GLN A 1 89 ? -9.588 -5.022 16.080 1.00 64.19 89 GLN A CA 1
ATOM 648 C C . GLN A 1 89 ? -9.403 -4.399 17.476 1.00 64.19 89 GLN A C 1
ATOM 650 O O . GLN A 1 89 ? -9.048 -3.229 17.578 1.00 64.19 89 GLN A O 1
ATOM 655 N N . GLU A 1 90 ? -9.584 -5.179 18.548 1.00 67.75 90 GLU A N 1
ATOM 656 C CA . GLU A 1 90 ? -9.489 -4.709 19.943 1.00 67.75 90 GLU A CA 1
ATOM 657 C C . GLU A 1 90 ? -8.038 -4.521 20.420 1.00 67.75 90 GLU A C 1
ATOM 659 O O . GLU A 1 90 ? -7.776 -4.107 21.552 1.00 67.75 90 GLU A O 1
ATOM 664 N N . VAL A 1 91 ? -7.059 -4.827 19.567 1.00 79.62 91 VAL A N 1
ATOM 665 C CA . VAL A 1 91 ? -5.650 -4.683 19.913 1.00 79.62 91 VAL A CA 1
ATOM 666 C C . VAL A 1 91 ? -5.293 -3.196 19.954 1.00 79.62 91 VAL A C 1
ATOM 668 O O . VAL A 1 91 ? -5.223 -2.515 18.931 1.00 79.62 91 VAL A O 1
ATOM 671 N N . ILE A 1 92 ? -4.974 -2.711 21.155 1.00 79.56 92 ILE A N 1
ATOM 672 C CA . ILE A 1 92 ? -4.669 -1.299 21.452 1.00 79.56 92 ILE A CA 1
ATOM 673 C C . ILE A 1 92 ? -3.598 -0.720 20.511 1.00 79.56 92 ILE A C 1
ATOM 675 O O . ILE A 1 92 ? -3.662 0.448 20.124 1.00 79.56 92 ILE A O 1
ATOM 679 N N . TRP A 1 93 ? -2.602 -1.527 20.132 1.00 81.69 93 TRP A N 1
ATOM 680 C CA . TRP A 1 93 ? -1.533 -1.089 19.233 1.00 81.69 93 TRP A CA 1
ATOM 681 C C . TRP A 1 93 ? -2.032 -0.823 17.805 1.00 81.69 93 TRP A C 1
ATOM 683 O O . TRP A 1 93 ? -1.692 0.212 17.236 1.00 81.69 93 TRP A O 1
ATOM 693 N N . LEU A 1 94 ? -2.895 -1.690 17.261 1.00 80.56 94 LEU A N 1
ATOM 694 C CA . LEU A 1 94 ? -3.500 -1.503 15.936 1.00 80.56 94 LEU A CA 1
ATOM 695 C C . LEU A 1 94 ? -4.358 -0.240 15.898 1.00 80.56 94 LEU A C 1
ATOM 697 O O . LEU A 1 94 ? -4.274 0.540 14.949 1.00 80.56 94 LEU A O 1
ATOM 701 N N . GLN A 1 95 ? -5.122 0.000 16.964 1.00 80.06 95 GLN A N 1
ATOM 702 C CA . GLN A 1 95 ? -5.970 1.179 17.057 1.00 80.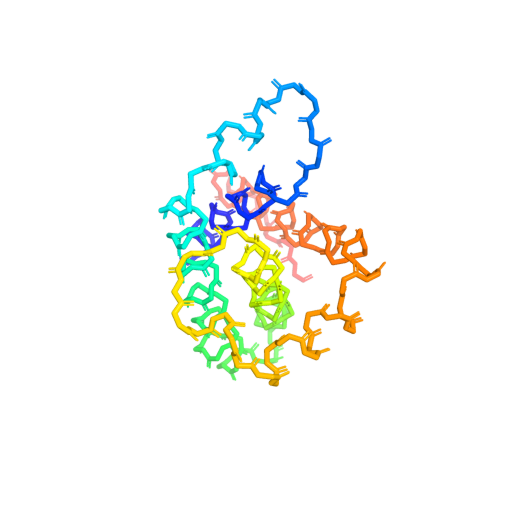06 95 GLN A CA 1
ATOM 703 C C . GLN A 1 95 ? -5.144 2.466 17.135 1.00 80.06 95 GLN A C 1
ATOM 705 O O . GLN A 1 95 ? -5.453 3.403 16.412 1.00 80.06 95 GLN A O 1
ATOM 710 N N . LYS A 1 96 ? -4.045 2.496 17.906 1.00 83.62 96 LYS A N 1
ATOM 711 C CA . LYS A 1 96 ? -3.110 3.640 17.933 1.00 83.62 96 LYS A CA 1
ATOM 712 C C . LYS A 1 96 ? -2.496 3.937 16.567 1.00 83.62 96 LYS A C 1
ATOM 714 O O . LYS A 1 96 ? -2.410 5.101 16.181 1.00 83.62 96 LYS A O 1
ATOM 719 N N . VAL A 1 97 ? -2.056 2.899 15.851 1.00 83.94 97 VAL A N 1
ATOM 720 C CA . VAL A 1 97 ? -1.500 3.057 14.499 1.00 83.94 97 VAL A CA 1
ATOM 721 C C . VAL A 1 97 ? -2.567 3.627 13.571 1.00 83.94 97 VAL A C 1
ATOM 723 O O . VAL A 1 97 ? -2.289 4.603 12.880 1.00 83.94 97 VAL A O 1
ATOM 726 N N . TYR A 1 98 ? -3.792 3.095 13.617 1.00 83.56 98 TYR A N 1
ATOM 727 C CA . TYR A 1 98 ? -4.924 3.607 12.847 1.00 83.56 98 TYR A CA 1
ATOM 728 C C . TYR A 1 98 ? -5.185 5.095 13.111 1.00 83.56 98 TYR A C 1
ATOM 730 O O . TYR A 1 98 ? -5.236 5.867 12.156 1.00 83.56 98 TYR A O 1
ATOM 738 N N . THR A 1 99 ? -5.279 5.534 14.371 1.00 82.06 99 THR A N 1
ATOM 739 C CA . THR A 1 99 ? -5.537 6.952 14.683 1.00 82.06 99 THR A CA 1
ATOM 740 C C . THR A 1 99 ? -4.430 7.874 14.176 1.00 82.06 99 THR A C 1
ATOM 742 O O . THR A 1 99 ? -4.706 9.016 13.817 1.00 82.06 99 THR A O 1
ATOM 745 N N . ALA A 1 100 ? -3.186 7.388 14.118 1.00 85.25 100 ALA A N 1
ATOM 746 C CA . ALA A 1 100 ? -2.061 8.147 13.580 1.00 85.25 100 ALA A CA 1
ATOM 747 C C . ALA A 1 100 ? -2.105 8.266 12.046 1.00 85.25 100 ALA A C 1
ATOM 749 O O . ALA A 1 100 ? -1.799 9.328 11.507 1.00 85.25 100 ALA A O 1
ATOM 750 N N . ILE A 1 101 ? -2.501 7.203 11.335 1.00 82.50 101 ILE A N 1
ATOM 751 C CA . ILE A 1 101 ? -2.527 7.184 9.860 1.00 82.50 101 ILE A CA 1
ATOM 752 C C . ILE A 1 101 ? -3.827 7.743 9.266 1.00 82.50 101 ILE A C 1
ATOM 754 O O . ILE A 1 101 ? -3.812 8.239 8.138 1.00 82.50 101 ILE A O 1
ATOM 758 N N . GLN A 1 102 ? -4.932 7.704 10.018 1.00 80.88 102 GLN A N 1
ATOM 759 C CA . GLN A 1 102 ? -6.259 8.152 9.591 1.00 80.88 102 GLN A CA 1
ATOM 760 C C . GLN A 1 102 ? -6.284 9.578 9.001 1.00 80.88 102 GLN A C 1
ATOM 762 O O . GLN A 1 102 ? -6.845 9.736 7.913 1.00 80.88 102 GLN A O 1
ATOM 767 N N . PRO A 1 103 ? -5.703 10.626 9.623 1.00 81.50 103 PRO A N 1
ATOM 768 C CA . PRO A 1 103 ? -5.783 11.984 9.070 1.00 81.50 103 PRO A CA 1
ATOM 769 C C . PRO A 1 103 ? -5.082 12.117 7.710 1.00 81.50 103 PRO A C 1
ATOM 771 O O . PRO A 1 103 ? -5.425 12.988 6.915 1.00 81.50 103 PRO A O 1
ATOM 774 N N . MET A 1 104 ? -4.137 11.225 7.410 1.00 82.50 104 MET A N 1
ATOM 775 C CA . MET A 1 104 ? -3.384 11.203 6.158 1.00 82.50 104 MET A CA 1
ATOM 776 C C . MET A 1 104 ? -3.989 10.270 5.100 1.00 82.50 104 MET A C 1
ATOM 778 O O . MET A 1 104 ? -3.397 10.102 4.038 1.00 82.50 104 MET A O 1
ATOM 782 N N . THR A 1 105 ? -5.175 9.692 5.338 1.00 80.69 105 THR A N 1
ATOM 783 C CA . THR A 1 105 ? -5.848 8.747 4.417 1.00 80.69 105 THR A CA 1
ATOM 784 C C . THR A 1 105 ? -5.908 9.251 2.978 1.00 80.69 105 THR A C 1
ATOM 786 O O . THR A 1 105 ? -5.664 8.488 2.048 1.00 80.69 105 THR A O 1
ATOM 789 N N . LEU A 1 106 ? -6.180 10.542 2.780 1.00 81.50 106 LEU A N 1
ATOM 790 C CA . LEU A 1 106 ? -6.268 11.137 1.447 1.00 81.50 106 LEU A CA 1
ATOM 791 C C . LEU A 1 106 ? -4.906 11.157 0.732 1.00 81.50 106 LEU A C 1
ATOM 793 O O . LEU A 1 106 ? -4.832 10.857 -0.455 1.00 81.50 106 LEU A O 1
ATOM 797 N N . LEU A 1 107 ? -3.824 11.429 1.465 1.00 86.06 107 LEU A N 1
ATOM 798 C CA . LEU A 1 107 ? -2.460 11.367 0.940 1.00 86.06 107 LEU A CA 1
ATOM 799 C C . LEU A 1 107 ? -2.100 9.923 0.572 1.00 86.06 107 LEU A C 1
ATOM 801 O O . LEU A 1 107 ? -1.641 9.676 -0.540 1.00 86.06 107 LEU A O 1
ATOM 805 N N . TRP A 1 108 ? -2.389 8.961 1.454 1.00 83.06 108 TRP A N 1
ATOM 806 C CA . TRP A 1 108 ? -2.163 7.537 1.187 1.00 83.06 108 TRP A CA 1
ATOM 807 C C . TRP A 1 108 ? -2.927 7.056 -0.053 1.00 83.06 108 TRP A C 1
ATOM 809 O O . TRP A 1 108 ? -2.363 6.344 -0.880 1.00 83.06 108 TRP A O 1
ATOM 819 N N . LEU A 1 109 ? -4.177 7.494 -0.221 1.00 83.25 109 LEU A N 1
ATOM 820 C CA . LEU A 1 109 ? -5.000 7.226 -1.402 1.00 83.25 109 LEU A CA 1
ATOM 821 C C . LEU A 1 109 ? -4.395 7.803 -2.684 1.00 83.25 109 LEU A C 1
ATOM 823 O O . LEU A 1 109 ? -4.379 7.116 -3.702 1.00 83.25 109 LEU A O 1
ATOM 827 N N . ILE A 1 110 ? -3.888 9.040 -2.646 1.00 87.44 110 ILE A N 1
ATOM 828 C CA . ILE A 1 110 ? -3.209 9.657 -3.794 1.00 87.44 110 ILE A CA 1
ATOM 829 C C . ILE A 1 110 ? -1.935 8.882 -4.134 1.00 87.44 110 ILE A C 1
ATOM 831 O O . ILE A 1 110 ? -1.704 8.554 -5.292 1.00 87.44 110 ILE A O 1
ATOM 835 N N . CYS A 1 111 ? -1.112 8.542 -3.144 1.00 88.19 111 CYS A N 1
ATOM 836 C CA . CYS A 1 111 ? 0.097 7.762 -3.393 1.00 88.19 111 CYS A CA 1
ATOM 837 C C . CYS A 1 111 ? -0.230 6.386 -3.983 1.00 88.19 111 CYS A C 1
ATOM 839 O O . CYS A 1 111 ? 0.391 5.971 -4.960 1.00 88.19 111 CYS A O 1
ATOM 841 N N . LEU A 1 112 ? -1.237 5.699 -3.441 1.00 86.94 112 LEU A N 1
ATOM 842 C CA . LEU A 1 112 ? -1.647 4.384 -3.921 1.00 86.94 112 LEU A CA 1
ATOM 843 C C . LEU A 1 112 ? -2.285 4.458 -5.317 1.00 86.94 112 LEU A C 1
ATOM 845 O O . LEU A 1 112 ? -2.063 3.559 -6.124 1.00 86.94 112 LEU A O 1
ATOM 849 N N . SER A 1 113 ? -2.999 5.539 -5.649 1.00 87.19 113 SER A N 1
ATOM 850 C CA . SER A 1 113 ? -3.533 5.763 -6.998 1.00 87.19 113 SER A CA 1
ATOM 851 C C . SER A 1 113 ? -2.433 6.057 -8.016 1.00 87.19 113 SER A C 1
ATOM 853 O O . SER A 1 113 ? -2.458 5.491 -9.107 1.00 87.19 113 SER A O 1
ATOM 855 N N . VAL A 1 114 ? -1.418 6.844 -7.650 1.00 89.31 114 VAL A N 1
ATOM 856 C CA . VAL A 1 114 ? -0.226 7.064 -8.483 1.00 89.31 114 VAL A CA 1
ATOM 857 C C . VAL A 1 114 ? 0.520 5.748 -8.711 1.00 89.31 114 VAL A C 1
ATOM 859 O O . VAL A 1 114 ? 0.862 5.438 -9.850 1.00 89.31 114 VAL A O 1
ATOM 862 N N . CYS A 1 115 ? 0.720 4.931 -7.670 1.00 87.44 115 CYS A N 1
ATOM 863 C CA . CYS A 1 115 ? 1.325 3.605 -7.816 1.00 87.44 115 CYS A CA 1
ATOM 864 C C . CYS A 1 115 ? 0.491 2.692 -8.724 1.00 87.44 115 CYS A C 1
ATOM 866 O O . CYS A 1 115 ? 1.044 2.039 -9.607 1.00 87.44 115 CYS A O 1
ATOM 868 N N . PHE A 1 116 ? -0.831 2.668 -8.549 1.00 89.62 116 PHE A N 1
ATOM 869 C CA . PHE A 1 116 ? -1.727 1.895 -9.403 1.00 89.62 116 PHE A CA 1
ATOM 870 C C . PHE A 1 116 ? -1.625 2.328 -10.869 1.00 89.62 116 PHE A C 1
ATOM 872 O O . PHE A 1 116 ? -1.472 1.472 -11.738 1.00 89.62 116 PHE A O 1
ATOM 879 N N . LEU A 1 117 ? -1.659 3.635 -11.143 1.00 88.06 117 LEU A N 1
ATOM 880 C CA . LEU A 1 117 ? -1.535 4.184 -12.494 1.00 88.06 117 LEU A CA 1
ATOM 881 C C . LEU A 1 117 ? -0.185 3.842 -13.118 1.00 88.06 117 LEU A C 1
ATOM 883 O O . LEU A 1 117 ? -0.148 3.424 -14.271 1.00 88.06 117 LEU A O 1
ATOM 887 N N . LEU A 1 118 ? 0.904 3.955 -12.355 1.00 87.81 118 LEU A N 1
ATOM 888 C CA . LEU A 1 118 ? 2.238 3.573 -12.811 1.00 87.81 118 LEU A CA 1
ATOM 889 C C . LEU A 1 118 ? 2.256 2.104 -13.255 1.00 87.81 118 LEU A C 1
ATOM 891 O O . LEU A 1 118 ? 2.702 1.811 -14.360 1.00 87.81 118 LEU A O 1
ATOM 895 N N . TYR A 1 119 ? 1.712 1.193 -12.443 1.00 85.44 119 TYR A N 1
ATOM 896 C CA . TYR A 1 119 ? 1.615 -0.229 -12.796 1.00 85.44 119 TYR A CA 1
ATOM 897 C C . TYR A 1 119 ? 0.663 -0.488 -13.972 1.00 85.44 119 TYR A C 1
ATOM 899 O O . TYR A 1 119 ? 0.953 -1.317 -14.829 1.00 85.44 119 TYR A O 1
ATOM 907 N N . ALA A 1 120 ? -0.480 0.193 -14.031 1.00 86.75 120 ALA A N 1
ATOM 908 C CA . ALA A 1 120 ? -1.461 0.002 -15.094 1.00 86.75 120 ALA A CA 1
ATOM 909 C C . ALA A 1 120 ? -0.910 0.456 -16.453 1.00 86.75 120 ALA A C 1
ATOM 911 O O . ALA A 1 120 ? -0.997 -0.283 -17.432 1.00 86.75 120 ALA A O 1
ATOM 912 N N . VAL A 1 121 ? -0.287 1.637 -16.505 1.00 86.56 121 VAL A N 1
ATOM 913 C CA . VAL A 1 121 ? 0.325 2.182 -17.724 1.00 86.56 121 VAL A CA 1
ATOM 914 C C . VAL A 1 121 ? 1.421 1.258 -18.235 1.00 86.56 121 VAL A C 1
ATOM 916 O O . VAL A 1 121 ? 1.463 0.972 -19.429 1.00 86.56 121 VAL A O 1
ATOM 919 N N . THR A 1 122 ? 2.278 0.739 -17.358 1.00 85.62 122 THR A N 1
ATOM 920 C CA . THR A 1 122 ? 3.376 -0.128 -17.800 1.00 85.62 122 THR A CA 1
ATOM 921 C C . THR A 1 122 ? 2.912 -1.501 -18.236 1.00 85.62 122 THR A C 1
ATOM 923 O O . THR A 1 122 ? 3.484 -2.052 -19.170 1.00 85.62 122 THR A O 1
ATOM 926 N N . LEU A 1 123 ? 1.841 -2.037 -17.648 1.00 85.81 123 LEU A N 1
ATOM 927 C CA . LEU A 1 123 ? 1.195 -3.252 -18.145 1.00 85.81 123 LEU A CA 1
ATOM 928 C C . LEU A 1 123 ? 0.573 -3.044 -19.527 1.00 85.81 123 LEU A C 1
ATOM 930 O O . LEU A 1 123 ? 0.695 -3.918 -20.384 1.00 85.81 123 LEU A O 1
ATOM 934 N N . VAL A 1 124 ? -0.055 -1.890 -19.762 1.00 86.00 124 VAL A N 1
ATOM 935 C CA . VAL A 1 124 ? -0.586 -1.523 -21.082 1.00 86.00 124 VAL A CA 1
ATOM 936 C C . VAL A 1 124 ? 0.551 -1.368 -22.094 1.00 86.00 124 VAL A C 1
ATOM 938 O O . VAL A 1 124 ? 0.459 -1.919 -23.187 1.00 86.00 124 VAL A O 1
ATOM 941 N N . GLN A 1 125 ? 1.648 -0.698 -21.729 1.00 85.62 125 GLN A N 1
ATOM 942 C CA . GLN A 1 125 ? 2.846 -0.580 -22.569 1.00 85.62 125 GLN A CA 1
ATOM 943 C C . GLN A 1 125 ? 3.427 -1.949 -22.926 1.00 85.62 125 GLN A C 1
ATOM 945 O O . GLN A 1 125 ? 3.664 -2.213 -24.101 1.00 85.62 125 GLN A O 1
ATOM 950 N N . LEU A 1 126 ? 3.583 -2.834 -21.937 1.00 85.44 126 LEU A N 1
ATOM 951 C CA . LEU A 1 126 ? 4.068 -4.202 -22.134 1.00 85.44 126 LEU A CA 1
ATOM 952 C C . LEU A 1 126 ? 3.181 -4.991 -23.098 1.00 85.44 126 LEU A C 1
ATOM 954 O O . LEU A 1 126 ? 3.695 -5.680 -23.972 1.00 85.44 126 LEU A O 1
ATOM 958 N N . ASN A 1 127 ? 1.859 -4.872 -22.961 1.00 86.06 127 ASN A N 1
ATOM 959 C CA . ASN A 1 127 ? 0.916 -5.579 -23.825 1.00 86.06 127 ASN A CA 1
ATOM 960 C C . ASN A 1 127 ? 0.887 -5.008 -25.257 1.00 86.06 127 ASN A C 1
ATOM 962 O O . ASN A 1 127 ? 0.621 -5.729 -26.211 1.00 86.06 127 ASN A O 1
ATOM 966 N N . LEU A 1 128 ? 1.204 -3.720 -25.421 1.00 86.06 128 LEU A N 1
ATOM 967 C CA . LEU A 1 128 ? 1.327 -3.053 -26.723 1.00 86.06 128 LEU A CA 1
ATOM 968 C C . LEU A 1 128 ? 2.741 -3.152 -27.331 1.00 86.06 128 LEU A C 1
ATOM 970 O O . LEU A 1 128 ? 2.970 -2.620 -28.415 1.00 86.06 128 LEU A O 1
ATOM 974 N N . GLY A 1 129 ? 3.692 -3.804 -26.651 1.00 82.44 129 GLY A N 1
ATOM 975 C CA . GLY A 1 129 ? 5.085 -3.935 -27.099 1.00 82.44 129 GLY A CA 1
ATOM 976 C C . GLY A 1 129 ? 5.908 -2.640 -27.032 1.00 82.44 129 GLY A C 1
ATOM 977 O O . GLY A 1 129 ? 6.943 -2.535 -27.686 1.00 82.44 129 GLY A O 1
ATOM 978 N N . MET A 1 130 ? 5.456 -1.645 -26.267 1.00 80.38 130 MET A N 1
ATOM 979 C CA . MET A 1 130 ? 6.150 -0.369 -26.067 1.00 80.38 130 MET A CA 1
ATOM 980 C C . MET A 1 130 ? 7.239 -0.481 -24.985 1.00 80.38 130 MET A C 1
ATOM 982 O O . MET A 1 130 ? 7.136 -1.331 -24.095 1.00 80.38 130 MET A O 1
ATOM 986 N N . PRO A 1 131 ? 8.280 0.376 -25.015 1.00 77.62 131 PRO A N 1
ATOM 987 C CA . PRO A 1 131 ? 9.297 0.396 -23.969 1.00 77.62 131 PRO A CA 1
ATOM 988 C C . PRO A 1 131 ? 8.677 0.731 -22.606 1.00 77.62 131 PRO A C 1
ATOM 990 O O . PRO A 1 131 ? 7.858 1.642 -22.482 1.00 77.62 131 PRO A O 1
ATOM 993 N N . ILE A 1 132 ? 9.086 -0.025 -21.588 1.00 74.88 132 ILE A N 1
ATOM 994 C CA . ILE A 1 132 ? 8.666 0.172 -20.199 1.00 74.88 132 ILE A CA 1
ATOM 995 C C . ILE A 1 132 ? 9.307 1.427 -19.603 1.00 74.88 132 ILE A C 1
ATOM 997 O O . ILE A 1 132 ? 10.457 1.748 -19.902 1.00 74.88 132 ILE A O 1
ATOM 1001 N N . LEU A 1 133 ? 8.576 2.102 -18.716 1.00 70.00 133 LEU A N 1
ATOM 1002 C CA . LEU A 1 133 ? 9.133 3.167 -17.880 1.00 70.00 133 LEU A CA 1
ATOM 1003 C C . LEU A 1 133 ? 10.249 2.584 -16.986 1.00 70.00 133 LEU A C 1
ATOM 1005 O O . LEU A 1 133 ? 10.048 1.545 -16.343 1.00 70.00 133 LEU A O 1
ATOM 1009 N N . GLN A 1 134 ? 11.419 3.227 -16.998 1.00 62.44 134 GLN A N 1
ATOM 1010 C CA . GLN A 1 134 ? 12.624 2.853 -16.246 1.00 62.44 134 GLN A CA 1
ATOM 1011 C C . GLN A 1 134 ? 12.962 3.890 -15.185 1.00 62.44 134 GLN A C 1
ATOM 1013 O O . GLN A 1 134 ? 12.672 5.085 -15.417 1.00 62.44 134 GLN A O 1
#

Sequence (134 aa):
MGIVVSVIMLLGLCFLMPIPLINARLLAGAPSSANIVSGLLLLGGLWNSVWFGLQNITAFWGLAALVSGVFMVLAALLIFVPHGSGRLQEVIWLQKVYTAIQPMTLLWLICLSVCFLLYAVTLVQLNLGMPILQ

Secondary structure (DSSP, 8-state):
-HHHHHHHHHHHHHHHS--TTTTHHHHHT-HHHHHHHHHHHHHHHHIIIIIIIHHTTTSHHHHHHHHHHHHHHHHHHHHHHHH--SGGGG-HHHHHHHHHHGGGHHHHHHHHHHHHHHHHHHHHHHHTTPPPP-

pLDDT: mean 79.77, std 11.28, range [45.84, 91.12]

Radius of gyration: 15.28 Å; chains: 1; bounding box: 42×23×49 Å

Foldseek 3Di:
DLVLLLVLLVLLLLQLPPDPVPCSCVQLVAQVNLLVSLVSLLVSLCCQQVVQLVVPVVDPSSVLSNQLSVLSNVSSLLSCQPRHDDPVNVPPVSVVSNVVCVVCSVVSSVSSVVSSCLSVVQVVCVVVVHDHDD

=== Feature glossary ===
A reading guide for the features in this record.

Start from the sequence.

  · Sequence gives the chain of amino acids in standard one-letter code (A=alanine, C=cysteine, …, Y=tyrosine), read N→C. It is the only feature that is directly encoded by the gene; all structural features are derived from the folded form of this sequence.

Fold it, and you get atomic coordinates and the backbone conformation that goes with them.

  · Structure coordinates are given as an mmCIF _atom_site loop: one row per atom with element, residue name, chain id, sequence number, and x/y/z position in Å. Only the four main-chain atoms per residue are included here; side chains are omitted to keep the record compact.

  · Backbone dihedral angles. Every residue except chain termini has a φ (preceding-C → N → Cα → C) and a ψ (N → Cα → C → next-N). They are reported in degrees following the IUPAC sign convention. Secondary structure is essentially a statement about which (φ, ψ) basin each residue occupies.

  · Eight-state secondary structure (DSSP): H is the canonical α-helix, G the tighter 3₁₀-helix, I the wider π-helix; E/B are β-structure, T and S are turns and bends, and '-' is everything else. DSSP derives these from the pattern of main-chain N–H···O=C hydrogen bonds, not from the sequence.

  · SS3 is a coarse helix/strand/coil call (letters a/b/c) made by the P-SEA algorithm from inter-Cα distances and dihedrals. It is less detailed than DSSP but needs only Cα positions.

Summarize the fold with a handful of shape descriptors and a per-residue structural alphabet.

  · Radius of gyration (Rg) is the root-mean-square distance of Cα atoms from their centroid — a single number for overall size and compactness. A globular domain of N residues has Rg ≈ 2.2·N^0.38 Å; an extended or disordered chain has a much larger Rg. The Cα contact count is the number 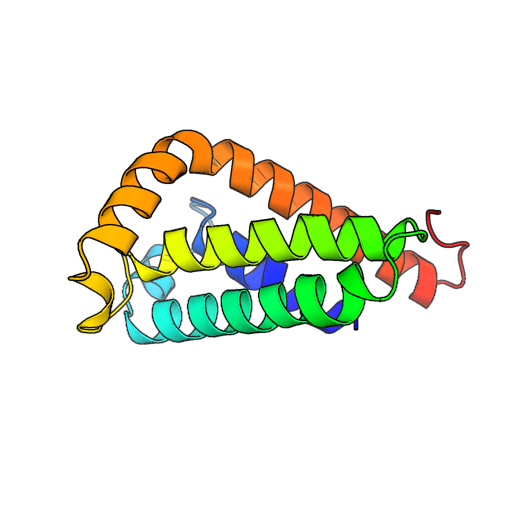of residue pairs whose Cα atoms are within 8 Å and are more than four positions apart in sequence — a standard proxy for tertiary packing density. The bounding box is the smallest axis-aligned box enclosing all Cα atoms.

  · 3Di is Foldseek's structural alphabet. Each residue is assigned one of twenty discrete states based on how its Cα sits relative to its spatial (not sequential) neighbors. Aligning 3Di strings finds structural homologs roughly as well as full 3D superposition, but orders of magnitude faster.

  · Solvent-accessible surface area (SASA) is the area in Å² traced out by the centre of a 1.4 Å probe sphere (a water molecule) rolled over the protein's van der Waals surface (Shrake–Rupley / Lee–Richards construction). Buried residues have near-zero SASA; fully exposed residues can exceed 200 Å². The total SASA scales roughly with the number of surface residues.

Ask how reliable the model is.

  · For AlphaFold models, the B-factor field carries pLDDT — the model's own estimate of local accuracy on a 0–100 scale. Regions with pLDDT<50 should be treated as essentially unmodeled; they often correspond to intrinsically disordered segments.

  · For experimental (PDB) structures, the B-factor (temperature factor) quantifies the positional spread of each atom in the crystal — a combination of thermal vibration and static disorder — in units of Å². High B-factors mark flexible loops or poorly resolved regions; low B-factors mark the rigid, well-ordered core.

  · Predicted Aligned Error (PAE) is an AlphaFold confidence matrix: entry (i, j) is the expected error in the position of residue j, in ångströms, when the prediction is superimposed on the true structure at residue i. Low PAE within a block of residues means that block is internally rigid and well-predicted; high PAE between two blocks means their relative placement is uncertain even if each block individually is confident.

Place it in context: what it resembles, what it is annotated as, and how it looks.

  · Structural nearest neighbors (via Foldseek easy-search vs the PDB). Reported per hit: target PDB id, E-value, and alignment TM-score. A TM-score above ~0.5 is the conventional threshold for 'same fold'.

  · Functional annotations link the protein to curated databases. InterPro entries identify conserved domains and families by matching the sequence against member-database signatures (Pfam, PROSITE, CDD, …). Gene Ontology (GO) terms describe molecular function, biological process, and cellular component in a controlled vocabulary. CATH places the structure in a hierarchical fold classification (Class/Architecture/Topology/Homologous-superfamily). The organism is the source species.

  · The contact map is a binary N×N matrix image: pixel (i, j) is dark where Cα_i and Cα_j are within 8 Å and |i−j|>4. Because the |i−j|>4 filter removes local helical contacts, off-diagonal stripes parallel to the main diagonal indicate parallel β-sheets; stripes perpendicular to it indicate antiparallel β-sheets. The Ramachandran plot scatters every residue's (φ, ψ) pair against the sterically allowed regions. The PAE heatmap renders the predicted-aligned-error matrix.

  · Six rendered views show the 3D structure from the faces of a cube — i.e. along ±x, ±y, ±z. Rendering representation is drawn randomly per protein from cartoon (secondary-structure ribbons), sticks (backbone bonds), or molecular surface; coloring is either N→C rainbow (blue at the N-terminus through red at the C-terminus) or one color per chain.